Protein AF-A0A931YLM4-F1 (afdb_monomer)

Solvent-accessible surface area (backbone atoms only — not comparable to full-atom values): 6883 Å² total; per-residue (Å²): 132,88,76,84,70,54,60,60,60,52,46,44,83,62,40,64,77,37,38,84,50,72,33,69,38,72,55,94,95,35,81,43,16,38,19,32,34,12,72,38,11,73,94,66,71,68,46,27,21,51,71,19,77,47,48,43,77,93,53,52,96,70,53,47,57,40,54,18,46,54,51,38,52,52,50,41,46,78,72,66,50,79,54,34,39,35,74,21,53,34,65,70,50,44,52,37,60,70,69,47,58,69,91,59,47,77,35,50,48,75,45,84,38,29,81,81,39,65,85,78,116

Sequence (121 aa):
MRRDLWYPTLFGGDRITCCDEAVIAELEEKIIAIASIAPQGEMTSGQPTIVGLYTVRSFRRQGYGKTVMEAAVRRCLERGFTKIRVDAISKSAMKTVQSLPDELRVYLEVNDQSGLYSFLE

Secondary structure (DSSP, 8-state):
-----HHHHHHTTTHHHH--EEEEEEETTEEEEEEEEETT-GGG-SS-EEEEEEE-GGGTTSSHHHHHHHHHHHHHHHTT-S-EEEEE-SHHHHHHHHTS-HHHHTTEEEEE-TTTTGGG-

Mean predicted aligned error: 4.27 Å

pLDDT: mean 90.76, std 11.37, range [46.25, 98.56]

Nearest PDB structures (foldseek):
  1bo4-assembly1_B  TM=8.024E-01  e=3.885E-03  Serratia marcescens
  6wf5-assembly2_B  TM=6.174E-01  e=6.957E-03  Homo sapiens
  4ua3-assembly1_A  TM=7.446E-01  e=5.524E-02  Schizosaccharomyces pombe 972h-
  4u9w-assembly4_D  TM=6.298E-01  e=1.201E-01  Homo sapiens
  4u9w-assembly3_C  TM=6.708E-01  e=2.613E-01  Homo sapiens

Structure (mmCIF, N/CA/C/O backbone):
data_AF-A0A931YLM4-F1
#
_entry.id   AF-A0A931YLM4-F1
#
loop_
_atom_site.group_PDB
_atom_site.id
_atom_site.type_symbol
_atom_site.label_atom_id
_atom_site.label_alt_id
_atom_site.label_comp_id
_atom_site.label_asym_id
_atom_site.label_entity_id
_atom_site.label_seq_id
_atom_site.pdbx_PDB_ins_code
_atom_site.Cartn_x
_atom_site.Cartn_y
_atom_site.Cartn_z
_atom_site.occupancy
_atom_site.B_iso_or_equiv
_atom_site.auth_seq_id
_atom_site.auth_comp_id
_atom_site.auth_asym_id
_atom_site.auth_atom_id
_atom_site.pdbx_PDB_model_num
ATOM 1 N N . MET A 1 1 ? -24.156 12.921 9.387 1.00 46.25 1 MET A N 1
ATOM 2 C CA . MET A 1 1 ? -23.352 11.680 9.311 1.00 46.25 1 MET A CA 1
ATOM 3 C C . MET A 1 1 ? -22.476 11.774 8.057 1.00 46.25 1 MET A C 1
ATOM 5 O O . MET A 1 1 ? -23.023 11.742 6.963 1.00 46.25 1 MET A O 1
ATOM 9 N N . ARG A 1 2 ? -21.162 12.045 8.173 1.00 55.22 2 ARG A N 1
ATOM 10 C CA . ARG A 1 2 ? -20.272 12.096 6.988 1.00 55.22 2 ARG A CA 1
ATOM 11 C C . ARG A 1 2 ? -20.092 10.662 6.478 1.00 55.22 2 ARG A C 1
ATOM 13 O O . ARG A 1 2 ? -19.645 9.824 7.254 1.00 55.22 2 ARG A O 1
ATOM 20 N N . ARG A 1 3 ? -20.491 10.396 5.229 1.00 64.19 3 ARG A N 1
ATOM 21 C CA . ARG A 1 3 ? -20.360 9.082 4.577 1.00 64.19 3 ARG A CA 1
ATOM 22 C C . ARG A 1 3 ? -18.885 8.708 4.427 1.00 64.19 3 ARG A C 1
ATOM 24 O O . ARG A 1 3 ? -18.058 9.576 4.155 1.00 64.19 3 ARG A O 1
ATOM 31 N N . ASP A 1 4 ? -18.580 7.425 4.576 1.00 67.75 4 ASP A N 1
ATOM 32 C CA . ASP A 1 4 ? -17.281 6.874 4.208 1.00 67.75 4 ASP A CA 1
ATOM 33 C C . ASP A 1 4 ? -17.122 6.936 2.684 1.00 67.75 4 ASP A C 1
ATOM 35 O O . ASP A 1 4 ? -17.798 6.226 1.943 1.00 67.75 4 ASP A O 1
ATOM 39 N N . LEU A 1 5 ? -16.244 7.821 2.209 1.00 71.81 5 LEU A N 1
ATOM 40 C CA . LEU A 1 5 ? -15.942 8.007 0.786 1.00 71.81 5 LEU A CA 1
ATOM 41 C C . LEU A 1 5 ? -14.903 6.985 0.294 1.00 71.81 5 LEU A C 1
ATOM 43 O O . LEU A 1 5 ? -13.934 7.347 -0.359 1.00 71.81 5 LEU A O 1
ATOM 47 N N . TRP A 1 6 ? -15.084 5.704 0.623 1.00 83.62 6 TRP A N 1
ATOM 48 C CA . TRP A 1 6 ? -14.144 4.646 0.231 1.00 83.62 6 TRP A CA 1
ATOM 49 C C . TRP A 1 6 ? -14.141 4.404 -1.282 1.00 83.62 6 TRP A C 1
ATOM 51 O O . TRP A 1 6 ? -13.087 4.175 -1.867 1.00 83.62 6 TRP A O 1
ATOM 61 N N . TYR A 1 7 ? -15.309 4.500 -1.923 1.00 84.50 7 TYR A N 1
ATOM 62 C CA . TYR A 1 7 ? -15.469 4.203 -3.345 1.00 84.50 7 TYR A CA 1
ATOM 63 C C . TYR A 1 7 ? -14.600 5.084 -4.256 1.00 84.50 7 TYR A C 1
ATOM 65 O O . TYR A 1 7 ? -13.809 4.525 -5.012 1.00 84.50 7 TYR A O 1
ATOM 73 N N . PRO A 1 8 ? -14.657 6.432 -4.188 1.00 83.50 8 PRO A N 1
ATOM 74 C CA . PRO A 1 8 ? -13.811 7.264 -5.043 1.00 83.50 8 PRO A CA 1
ATOM 75 C C . PRO A 1 8 ? -12.314 7.074 -4.763 1.00 83.50 8 PRO A C 1
ATOM 77 O O . PRO A 1 8 ? -11.520 7.154 -5.695 1.00 83.50 8 PRO A O 1
ATOM 80 N N . THR A 1 9 ? -11.926 6.782 -3.515 1.00 84.06 9 THR A N 1
ATOM 81 C CA . THR A 1 9 ? -10.525 6.517 -3.149 1.00 84.06 9 THR A CA 1
ATOM 82 C C . THR A 1 9 ? -10.001 5.219 -3.758 1.00 84.06 9 THR A C 1
ATOM 84 O O . THR A 1 9 ? -8.873 5.185 -4.231 1.00 84.06 9 THR A O 1
ATOM 87 N N . LEU A 1 10 ? -10.799 4.152 -3.736 1.00 86.31 10 LEU A N 1
ATOM 88 C CA . LEU A 1 10 ? -10.347 2.820 -4.146 1.00 86.31 10 LEU A CA 1
ATOM 89 C C . LEU A 1 10 ? -10.603 2.526 -5.625 1.00 86.31 10 LEU A C 1
ATOM 91 O O . LEU A 1 10 ? -9.838 1.796 -6.242 1.00 86.31 10 LEU A O 1
ATOM 95 N N . PHE A 1 11 ? -11.669 3.094 -6.191 1.00 87.00 11 PHE A N 1
ATOM 96 C CA . PHE A 1 11 ? -12.203 2.687 -7.492 1.00 87.00 11 PHE A CA 1
ATOM 97 C C . PHE A 1 11 ? -12.504 3.861 -8.433 1.00 87.00 11 PHE A C 1
ATOM 99 O O . PHE A 1 11 ? -12.984 3.644 -9.541 1.00 87.00 11 PHE A O 1
ATOM 106 N N . GLY A 1 12 ? -12.241 5.106 -8.022 1.00 85.31 12 GLY A N 1
ATOM 107 C CA . GLY A 1 12 ? -12.410 6.272 -8.890 1.00 85.31 12 GLY A CA 1
ATOM 108 C C . GLY A 1 12 ? -11.294 6.392 -9.931 1.00 85.31 12 GLY A C 1
ATOM 109 O O . GLY A 1 12 ? -10.138 6.112 -9.620 1.00 85.31 12 GLY A O 1
ATOM 110 N N . GLY A 1 13 ? -11.624 6.873 -11.133 1.00 86.62 13 GLY A N 1
ATOM 111 C CA . GLY A 1 13 ? -10.669 7.015 -12.238 1.00 86.62 13 GLY A CA 1
ATOM 112 C C . GLY A 1 13 ? -10.418 5.688 -12.956 1.00 86.62 13 GLY A C 1
ATOM 113 O O . GLY A 1 13 ? -11.351 4.926 -13.192 1.00 86.62 13 GLY A O 1
ATOM 114 N N . ASP A 1 14 ? -9.162 5.408 -13.289 1.00 89.31 14 ASP A N 1
ATOM 115 C CA . ASP A 1 14 ? -8.712 4.166 -13.929 1.00 89.31 14 ASP A CA 1
ATOM 116 C C . ASP A 1 14 ? -8.383 3.046 -12.923 1.00 89.31 14 ASP A C 1
ATOM 118 O O . ASP A 1 14 ? -8.067 1.926 -13.326 1.00 89.31 14 ASP A O 1
ATOM 122 N N . ARG A 1 15 ? -8.511 3.315 -11.615 1.00 89.00 15 ARG A N 1
ATOM 123 C CA . ARG A 1 15 ? -8.152 2.395 -10.518 1.00 89.00 15 ARG A CA 1
ATOM 124 C C . ARG A 1 15 ? -8.822 1.031 -10.609 1.00 89.00 15 ARG A C 1
ATOM 126 O O . ARG A 1 15 ? -8.185 0.022 -10.330 1.00 89.00 15 ARG A O 1
ATOM 133 N N . ILE A 1 16 ? -10.084 0.994 -11.039 1.00 87.50 16 ILE A N 1
ATOM 134 C CA . ILE A 1 16 ? -10.829 -0.260 -11.217 1.00 87.50 16 ILE A CA 1
ATOM 135 C C . ILE A 1 16 ? -10.265 -1.130 -12.349 1.00 87.50 16 ILE A C 1
ATOM 137 O O . ILE A 1 16 ? -10.416 -2.345 -12.316 1.00 87.50 16 ILE A O 1
ATOM 141 N N . THR A 1 17 ? -9.626 -0.515 -13.346 1.00 91.00 17 THR A N 1
ATOM 142 C CA . THR A 1 17 ? -9.078 -1.206 -14.521 1.00 91.00 17 THR A CA 1
ATOM 143 C C . THR A 1 17 ? -7.582 -1.472 -14.427 1.00 91.00 17 THR A C 1
ATOM 145 O O . THR A 1 17 ? -7.104 -2.404 -15.064 1.00 91.00 17 THR A O 1
ATOM 148 N N . CYS A 1 18 ? -6.833 -0.662 -13.671 1.00 93.38 18 CYS A N 1
ATOM 149 C CA . CYS A 1 18 ? -5.383 -0.811 -13.554 1.00 93.38 18 CYS A CA 1
ATOM 150 C C . CYS A 1 18 ? -4.957 -1.681 -12.366 1.00 93.38 18 CYS A C 1
ATOM 152 O O . CYS A 1 18 ? -3.840 -2.195 -12.382 1.00 93.38 18 CYS A O 1
ATOM 154 N N . CYS A 1 19 ? -5.822 -1.874 -11.362 1.00 95.38 19 CYS A N 1
ATOM 155 C CA . CYS A 1 19 ? -5.548 -2.779 -10.249 1.00 95.38 19 CYS A CA 1
ATOM 156 C C . CYS A 1 19 ? -5.908 -4.227 -10.604 1.00 95.38 19 CYS A C 1
ATOM 158 O O . CYS A 1 19 ? -7.005 -4.484 -11.096 1.00 95.38 19 CYS A O 1
ATOM 160 N N . ASP A 1 20 ? -5.018 -5.174 -10.299 1.00 95.75 20 ASP A N 1
ATOM 161 C CA . ASP A 1 20 ? -5.260 -6.613 -10.500 1.00 95.75 20 ASP A CA 1
ATOM 162 C C . ASP A 1 20 ? -5.404 -7.398 -9.191 1.00 95.75 20 ASP A C 1
ATOM 164 O O . ASP A 1 20 ? -5.906 -8.521 -9.181 1.00 95.75 20 ASP A O 1
ATOM 168 N N . GLU A 1 21 ? -4.983 -6.802 -8.078 1.00 96.19 21 GLU A N 1
ATOM 169 C CA . GLU A 1 21 ? -4.923 -7.453 -6.781 1.00 96.19 21 GLU A CA 1
ATOM 170 C C . GLU A 1 21 ? -5.149 -6.435 -5.658 1.00 96.19 21 GLU A C 1
ATOM 172 O O . GLU A 1 21 ? -4.846 -5.243 -5.785 1.00 96.19 21 GLU A O 1
ATOM 177 N N . ALA A 1 22 ? -5.683 -6.907 -4.533 1.00 97.00 22 ALA A N 1
ATOM 178 C CA . ALA A 1 22 ? -5.807 -6.120 -3.319 1.00 97.00 22 ALA A CA 1
ATOM 179 C C . ALA A 1 22 ? -5.509 -6.971 -2.086 1.00 97.00 22 ALA A C 1
ATOM 181 O O . ALA A 1 22 ? -5.827 -8.157 -2.030 1.00 97.00 22 ALA A O 1
ATOM 182 N N . VAL A 1 23 ? -4.933 -6.328 -1.079 1.00 98.12 23 VAL A N 1
ATOM 183 C CA . VAL A 1 23 ? -4.704 -6.892 0.246 1.00 98.12 23 VAL A CA 1
ATOM 184 C C . VAL A 1 23 ? -5.713 -6.288 1.207 1.00 98.12 23 VAL A C 1
ATOM 186 O O . VAL A 1 23 ? -5.881 -5.069 1.241 1.00 98.12 23 VAL A O 1
ATOM 189 N N . ILE A 1 24 ? -6.377 -7.128 1.998 1.00 98.12 24 ILE A N 1
ATOM 190 C CA . ILE A 1 24 ? -7.420 -6.711 2.939 1.00 98.12 24 ILE A CA 1
ATOM 191 C C . ILE A 1 24 ? -7.047 -7.068 4.376 1.00 98.12 24 ILE A C 1
ATOM 193 O O . ILE A 1 24 ? -6.355 -8.051 4.630 1.00 98.12 24 ILE A O 1
ATOM 197 N N . ALA A 1 25 ? -7.538 -6.270 5.321 1.00 97.75 25 ALA A N 1
ATOM 198 C CA . ALA A 1 25 ? -7.684 -6.675 6.710 1.00 97.75 25 ALA A CA 1
ATOM 199 C C . ALA A 1 25 ? -9.167 -6.924 6.971 1.00 97.75 25 ALA A C 1
ATOM 201 O O . ALA A 1 25 ? -10.005 -6.056 6.696 1.00 97.75 25 ALA A O 1
ATOM 202 N N . GLU A 1 26 ? -9.465 -8.095 7.513 1.00 97.44 26 GLU A N 1
ATOM 203 C CA . GLU A 1 26 ? -10.819 -8.568 7.759 1.00 97.44 26 GLU A CA 1
ATOM 204 C C . GLU A 1 26 ? -11.015 -8.839 9.250 1.00 97.44 26 GLU A C 1
ATOM 206 O O . GLU A 1 26 ? -10.146 -9.410 9.911 1.00 97.44 26 GLU A O 1
ATOM 211 N N . LEU A 1 27 ? -12.149 -8.396 9.785 1.00 94.62 27 LEU A N 1
ATOM 212 C CA . LEU A 1 27 ? -12.557 -8.644 11.162 1.00 94.62 27 LEU A CA 1
ATOM 213 C C . LEU A 1 27 ? -14.043 -8.988 11.167 1.00 94.62 27 LEU A C 1
ATOM 215 O O . LEU A 1 27 ? -14.845 -8.191 10.685 1.00 94.62 27 LEU A O 1
ATOM 219 N N . GLU A 1 28 ? -14.400 -10.153 11.712 1.00 94.25 28 GLU A N 1
ATOM 220 C CA . GLU A 1 28 ? -15.792 -10.637 11.748 1.00 94.25 28 GLU A CA 1
ATOM 221 C C . GLU A 1 28 ? -16.471 -10.566 10.367 1.00 94.25 28 GLU A C 1
ATOM 223 O O . GLU A 1 28 ? -17.543 -9.977 10.219 1.00 94.25 28 GLU A O 1
ATOM 228 N N . GLU A 1 29 ? -15.802 -11.099 9.338 1.00 94.31 29 GLU A N 1
ATOM 229 C CA . GLU A 1 29 ? -16.291 -11.130 7.947 1.00 94.31 29 GLU A CA 1
ATOM 230 C C . GLU A 1 29 ? -16.469 -9.747 7.288 1.00 94.31 29 GLU A C 1
ATOM 232 O O . GLU A 1 29 ? -17.082 -9.604 6.228 1.00 94.31 29 GLU A O 1
ATOM 237 N N . LYS A 1 30 ? -15.930 -8.688 7.906 1.00 94.06 30 LYS A N 1
ATOM 238 C CA . LYS A 1 30 ? -15.986 -7.317 7.386 1.00 94.06 30 LYS A CA 1
ATOM 239 C C . LYS A 1 30 ? -14.602 -6.833 7.001 1.00 94.06 30 LYS A C 1
ATOM 241 O O . LYS A 1 30 ? -13.678 -6.824 7.814 1.00 94.06 30 LYS A O 1
ATOM 246 N N . ILE A 1 31 ? -14.488 -6.321 5.779 1.00 95.44 31 ILE A N 1
ATOM 247 C CA . ILE A 1 31 ? -13.288 -5.624 5.313 1.00 95.44 31 ILE A CA 1
ATOM 248 C C . ILE A 1 31 ? -13.177 -4.288 6.058 1.00 95.44 31 ILE A C 1
ATOM 250 O O . ILE A 1 31 ? -14.006 -3.392 5.882 1.00 95.44 31 ILE A O 1
ATOM 254 N N . ILE A 1 32 ? -12.143 -4.144 6.887 1.00 96.50 32 ILE A N 1
ATOM 255 C CA . ILE A 1 32 ? -11.900 -2.946 7.708 1.00 96.50 32 ILE A CA 1
ATOM 256 C C . ILE A 1 32 ? -10.748 -2.084 7.187 1.00 96.50 32 ILE A C 1
ATOM 258 O O . ILE A 1 32 ? -10.694 -0.883 7.471 1.00 96.50 32 ILE A O 1
ATOM 262 N N . ALA A 1 33 ? -9.847 -2.665 6.396 1.00 96.75 33 ALA A N 1
ATOM 263 C CA . ALA A 1 33 ? -8.829 -1.942 5.648 1.00 96.75 33 ALA A CA 1
ATOM 264 C C . ALA A 1 33 ? -8.499 -2.667 4.343 1.00 96.75 33 ALA A C 1
ATOM 266 O O . ALA A 1 33 ? -8.694 -3.875 4.232 1.00 96.75 33 ALA A O 1
ATOM 267 N N . ILE A 1 34 ? -8.000 -1.920 3.366 1.00 97.31 34 ILE A N 1
ATOM 268 C CA . ILE A 1 34 ? -7.650 -2.430 2.043 1.00 97.31 34 ILE A CA 1
ATOM 269 C C . ILE A 1 34 ? -6.508 -1.609 1.443 1.00 97.31 34 ILE A C 1
ATOM 271 O O . ILE A 1 34 ? -6.462 -0.387 1.622 1.00 97.31 34 ILE A O 1
ATOM 275 N N . ALA A 1 35 ? -5.617 -2.285 0.723 1.00 97.31 35 ALA A N 1
ATOM 276 C CA . ALA A 1 35 ? -4.621 -1.697 -0.159 1.00 97.31 35 ALA A CA 1
ATOM 277 C C . ALA A 1 35 ? -4.705 -2.355 -1.547 1.00 97.31 35 ALA A C 1
ATOM 279 O O . ALA A 1 35 ? -4.690 -3.581 -1.627 1.00 97.31 35 ALA A O 1
ATOM 280 N N . SER A 1 36 ? -4.810 -1.577 -2.626 1.00 97.31 36 SER A N 1
ATOM 281 C CA . SER A 1 36 ? -4.894 -2.102 -4.001 1.00 97.31 36 SER A CA 1
ATOM 282 C C . SER A 1 36 ? -3.596 -1.897 -4.780 1.00 97.31 36 SER A C 1
ATOM 284 O O . SER A 1 36 ? -2.902 -0.892 -4.600 1.00 97.31 36 SER A O 1
ATOM 286 N N . ILE A 1 37 ? -3.272 -2.857 -5.646 1.00 97.69 37 ILE A N 1
ATOM 287 C CA . ILE A 1 37 ? -2.016 -2.927 -6.395 1.00 97.69 37 ILE A CA 1
ATOM 288 C C . ILE A 1 37 ? -2.316 -2.801 -7.887 1.00 97.69 37 ILE A C 1
ATOM 290 O O . ILE A 1 37 ? -3.060 -3.608 -8.442 1.00 97.69 37 ILE A O 1
ATOM 294 N N . ALA A 1 38 ? -1.687 -1.821 -8.535 1.00 97.12 38 ALA A N 1
ATOM 295 C CA . ALA A 1 38 ? -1.651 -1.683 -9.984 1.00 97.12 38 ALA A CA 1
ATOM 296 C C . ALA A 1 38 ? -0.260 -2.083 -10.503 1.00 97.12 38 ALA A C 1
ATOM 298 O O . ALA A 1 38 ? 0.692 -1.310 -10.351 1.00 97.12 38 ALA A O 1
ATOM 299 N N . PRO A 1 39 ? -0.094 -3.265 -11.123 1.00 96.62 39 PRO A N 1
ATOM 300 C CA . PRO A 1 39 ? 1.223 -3.779 -11.508 1.00 96.62 39 PRO A CA 1
ATOM 301 C C . PRO A 1 39 ? 1.908 -2.956 -12.602 1.00 96.62 39 PRO A C 1
ATOM 303 O O . PRO A 1 39 ? 3.130 -2.915 -12.659 1.00 96.62 39 PRO A O 1
ATOM 306 N N . GLN A 1 40 ? 1.130 -2.289 -13.457 1.00 95.56 40 GLN A N 1
ATOM 307 C CA . GLN A 1 40 ? 1.626 -1.388 -14.505 1.00 95.56 40 GLN A CA 1
ATOM 308 C C . GLN A 1 40 ? 1.458 0.094 -14.123 1.00 95.56 40 GLN A C 1
ATOM 310 O O . GLN A 1 40 ? 1.658 0.976 -14.959 1.00 95.56 40 GLN A O 1
ATOM 315 N N . GLY A 1 41 ? 1.076 0.362 -12.870 1.00 93.62 41 GLY A N 1
ATOM 316 C CA . GLY A 1 41 ? 0.748 1.691 -12.360 1.00 93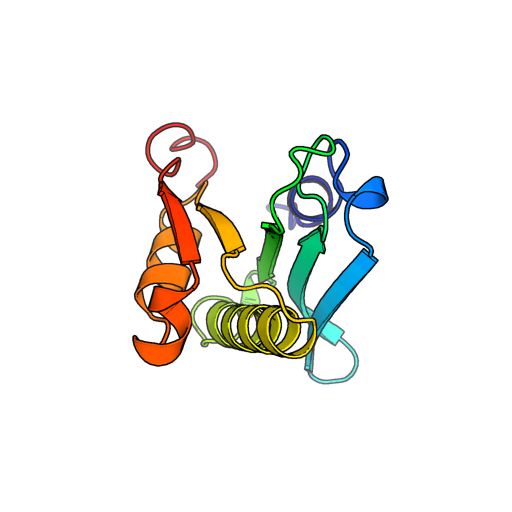.62 41 GLY A CA 1
ATOM 317 C C . GLY A 1 41 ? -0.557 2.270 -12.906 1.00 93.62 41 GLY A C 1
ATOM 318 O O . GLY A 1 41 ? -1.210 1.694 -13.778 1.00 93.62 41 GLY A O 1
ATOM 319 N N . GLU A 1 42 ? -0.930 3.443 -12.391 1.00 89.94 42 GLU A N 1
ATOM 320 C CA . GLU A 1 42 ? -2.018 4.248 -12.961 1.00 89.94 42 GLU A CA 1
ATOM 321 C C . GLU A 1 42 ? -1.638 4.698 -14.383 1.00 89.94 42 GLU A C 1
ATOM 323 O O . GLU A 1 42 ? -0.462 4.937 -14.689 1.00 89.94 42 GLU A O 1
ATOM 328 N N . MET A 1 43 ? -2.637 4.770 -15.264 1.00 87.75 43 MET A N 1
ATOM 329 C CA . MET A 1 43 ? -2.538 5.157 -16.673 1.00 87.75 43 MET A CA 1
ATOM 330 C C . MET A 1 43 ? -1.500 4.361 -17.484 1.00 87.75 43 MET A C 1
ATOM 332 O O . MET A 1 43 ? -1.020 4.838 -18.509 1.00 87.75 43 MET A O 1
ATOM 336 N N . THR A 1 44 ? -1.166 3.136 -17.058 1.00 83.06 44 THR A N 1
ATOM 337 C CA . THR A 1 44 ? -0.116 2.299 -17.675 1.00 83.06 44 THR A CA 1
ATOM 338 C C . THR A 1 44 ? 1.254 2.994 -17.691 1.00 83.06 44 THR A C 1
ATOM 340 O O . THR A 1 44 ? 2.006 2.910 -18.659 1.00 83.06 44 THR A O 1
ATOM 343 N N . SER A 1 45 ? 1.592 3.702 -16.610 1.00 88.06 45 SER A N 1
ATOM 344 C CA . SER A 1 45 ? 2.894 4.372 -16.453 1.00 88.06 45 SER A CA 1
ATOM 345 C C . SER A 1 45 ? 4.102 3.421 -16.492 1.00 88.06 45 SER A C 1
ATOM 347 O O . SER A 1 45 ? 5.229 3.878 -16.667 1.00 88.06 45 SER A O 1
ATOM 349 N N . GLY A 1 46 ? 3.881 2.112 -16.339 1.00 89.69 46 GLY A N 1
ATOM 350 C CA . GLY A 1 46 ? 4.916 1.076 -16.365 1.00 89.69 46 GLY A CA 1
ATOM 351 C C . GLY A 1 46 ? 5.620 0.877 -15.021 1.00 89.69 46 GLY A C 1
ATOM 352 O O . GLY A 1 46 ? 6.573 0.105 -14.937 1.00 89.69 46 GLY A O 1
ATOM 353 N N . GLN A 1 47 ? 5.156 1.552 -13.966 1.00 93.69 47 GLN A N 1
ATOM 354 C CA . GLN A 1 47 ? 5.714 1.457 -12.620 1.00 93.69 47 GLN A CA 1
ATOM 355 C C . GLN A 1 47 ? 4.690 0.824 -11.663 1.00 93.69 47 GLN A C 1
ATOM 357 O O . GLN A 1 47 ? 3.626 1.412 -11.448 1.00 93.69 47 GLN A O 1
ATOM 362 N N . PRO A 1 48 ? 4.987 -0.333 -11.040 1.00 97.12 48 PRO A N 1
ATOM 363 C CA . PRO A 1 48 ? 4.103 -0.935 -10.047 1.00 97.12 48 PRO A CA 1
ATOM 364 C C . PRO A 1 48 ? 3.748 0.062 -8.943 1.00 97.12 48 PRO A C 1
ATOM 366 O O . PRO A 1 48 ? 4.632 0.704 -8.376 1.00 97.12 48 PRO A O 1
ATOM 369 N N . THR A 1 49 ? 2.460 0.216 -8.645 1.00 97.38 49 THR A N 1
ATOM 370 C CA . THR A 1 49 ? 1.963 1.255 -7.734 1.00 97.38 49 THR A CA 1
ATOM 371 C C . THR A 1 49 ? 0.982 0.663 -6.727 1.00 97.38 49 THR A C 1
ATOM 373 O O . THR A 1 49 ? 0.110 -0.123 -7.096 1.00 97.38 49 THR A O 1
ATOM 376 N N . ILE A 1 50 ? 1.095 1.058 -5.456 1.00 96.94 50 ILE A N 1
ATOM 377 C CA . ILE A 1 50 ? 0.012 0.873 -4.479 1.00 96.94 50 ILE A CA 1
ATOM 378 C C . ILE A 1 50 ? -0.884 2.102 -4.583 1.00 96.94 50 ILE A C 1
ATOM 380 O O . ILE A 1 50 ? -0.494 3.200 -4.188 1.00 96.94 50 ILE A O 1
ATOM 384 N N . VAL A 1 51 ? -2.057 1.913 -5.180 1.00 93.50 51 VAL A N 1
ATOM 385 C CA . VAL A 1 51 ? -2.882 3.015 -5.694 1.00 93.50 51 VAL A CA 1
ATOM 386 C C . VAL A 1 51 ? -3.978 3.418 -4.714 1.00 9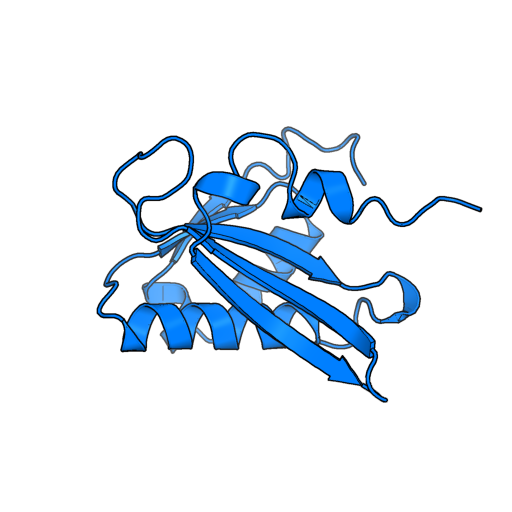3.50 51 VAL A C 1
ATOM 388 O O . VAL A 1 51 ? -4.255 4.600 -4.519 1.00 93.50 51 VAL A O 1
ATOM 391 N N . GLY A 1 52 ? -4.615 2.434 -4.087 1.00 92.44 52 GLY A N 1
ATOM 392 C CA . GLY A 1 52 ? -5.645 2.643 -3.082 1.00 92.44 52 GLY A CA 1
ATOM 393 C C . GLY A 1 52 ? -5.137 2.239 -1.709 1.00 92.44 52 GLY A C 1
ATOM 394 O O . GLY A 1 52 ? -4.563 1.167 -1.558 1.00 92.44 52 GLY A O 1
ATOM 395 N N . LEU A 1 53 ? -5.393 3.069 -0.698 1.00 94.38 53 LEU A N 1
ATOM 396 C CA . LEU A 1 53 ? -5.225 2.715 0.708 1.00 94.38 53 LEU A CA 1
ATOM 397 C C . LEU A 1 53 ? -6.389 3.299 1.501 1.00 94.38 53 LEU A C 1
ATOM 399 O O . LEU A 1 53 ? -6.593 4.514 1.531 1.00 94.38 53 LEU A O 1
ATOM 403 N N . TYR A 1 54 ? -7.153 2.439 2.166 1.00 94.25 54 TYR A N 1
ATOM 404 C CA . TYR A 1 54 ? -8.296 2.874 2.954 1.00 94.25 54 TYR A CA 1
ATOM 405 C C . TYR A 1 54 ? -8.432 2.065 4.243 1.00 94.25 54 TYR A C 1
ATOM 407 O O . TYR A 1 54 ? -8.159 0.870 4.298 1.00 94.25 54 TYR A O 1
ATOM 415 N N . THR A 1 55 ? -8.887 2.736 5.299 1.00 94.75 55 THR A N 1
ATOM 416 C CA . THR A 1 55 ? -9.290 2.115 6.563 1.00 94.75 55 THR A CA 1
ATOM 417 C C . THR A 1 55 ? -10.620 2.719 6.985 1.00 94.75 55 THR A C 1
ATOM 419 O O . THR A 1 55 ? -10.757 3.953 7.046 1.00 94.75 55 THR A O 1
ATOM 422 N N . VAL A 1 56 ? -11.585 1.848 7.289 1.00 93.19 56 VAL A N 1
ATOM 423 C CA . VAL A 1 56 ? -12.909 2.222 7.794 1.00 93.19 56 VAL A CA 1
ATOM 424 C C . VAL A 1 56 ? -12.737 3.135 9.001 1.00 93.19 56 VAL A C 1
ATOM 426 O O . VAL A 1 56 ? -11.899 2.888 9.870 1.00 93.19 56 VAL A O 1
ATOM 429 N N . ARG A 1 57 ? -13.499 4.232 9.053 1.00 90.50 57 ARG A N 1
ATOM 430 C CA . ARG A 1 57 ? -13.239 5.333 9.990 1.00 90.50 57 ARG A CA 1
ATOM 431 C C . ARG A 1 57 ? -13.182 4.901 11.457 1.00 90.50 57 ARG A C 1
ATOM 433 O O . ARG A 1 57 ? -12.307 5.382 12.175 1.00 90.50 57 ARG A O 1
ATOM 440 N N . SER A 1 58 ? -14.065 3.998 11.882 1.00 92.75 58 SER A N 1
ATOM 441 C CA . SER A 1 58 ? -14.102 3.449 13.247 1.00 92.75 58 SER A CA 1
ATOM 442 C C . SER A 1 58 ? -12.886 2.587 13.603 1.00 92.75 58 SER A C 1
ATOM 444 O O . SER A 1 58 ? -12.605 2.404 14.782 1.00 92.75 58 SER A O 1
ATOM 446 N N . PHE A 1 59 ? -12.140 2.107 12.605 1.00 94.00 59 PHE A N 1
ATOM 447 C CA . PHE A 1 59 ? -10.948 1.269 12.758 1.00 94.00 59 PHE A CA 1
ATOM 448 C C . PHE A 1 59 ? -9.639 2.038 12.498 1.00 94.00 59 PHE A C 1
ATOM 450 O O . PHE A 1 59 ? -8.543 1.482 12.550 1.00 94.00 59 PHE A O 1
ATOM 457 N N . ARG A 1 60 ? -9.702 3.349 12.229 1.00 92.19 60 ARG A N 1
ATOM 458 C CA . ARG A 1 60 ? -8.497 4.168 12.018 1.00 92.19 60 ARG A CA 1
ATOM 459 C C . ARG A 1 60 ? -7.683 4.311 13.301 1.00 92.19 60 ARG A C 1
ATOM 461 O O . ARG A 1 60 ? -8.217 4.263 14.403 1.00 92.19 60 ARG A O 1
ATOM 468 N N . ARG A 1 61 ? -6.380 4.571 13.135 1.00 91.62 61 ARG A N 1
ATOM 469 C CA . ARG A 1 61 ? -5.397 4.765 14.225 1.00 91.62 61 ARG A CA 1
AT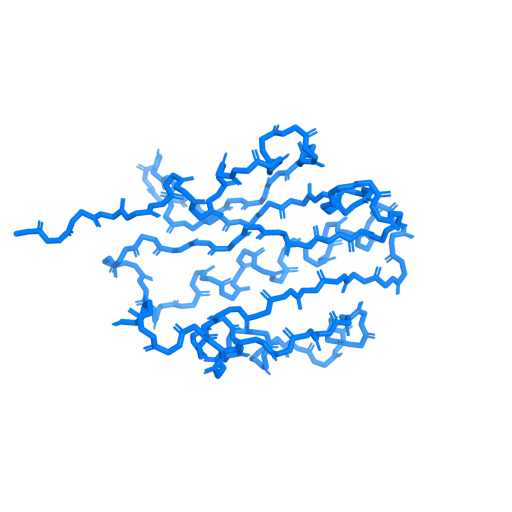OM 470 C C . ARG A 1 61 ? -5.187 3.536 15.122 1.00 91.62 61 ARG A C 1
ATOM 472 O O . ARG A 1 61 ? -4.598 3.668 16.185 1.00 91.62 61 ARG A O 1
ATOM 479 N N . GLN A 1 62 ? -5.614 2.360 14.665 1.00 95.06 62 GLN A N 1
ATOM 480 C CA . GLN A 1 62 ? -5.411 1.074 15.342 1.00 95.06 62 GLN A CA 1
ATOM 481 C C . GLN A 1 62 ? -4.362 0.192 14.639 1.00 95.06 62 GLN A C 1
ATOM 483 O O . GLN A 1 62 ? -4.185 -0.962 14.993 1.00 95.06 62 GLN A O 1
ATOM 488 N N . GLY A 1 63 ? -3.669 0.722 13.624 1.00 95.75 63 GLY A N 1
ATOM 489 C CA . GLY A 1 63 ? -2.612 0.007 12.898 1.00 95.75 63 GLY A CA 1
ATOM 490 C C . GLY A 1 63 ? -3.054 -0.682 11.604 1.00 95.75 63 GLY A C 1
ATOM 491 O O . GLY A 1 63 ? -2.203 -0.910 10.756 1.00 95.75 63 GLY A O 1
ATOM 492 N N . TYR A 1 64 ? -4.353 -0.899 11.364 1.00 97.06 64 TYR A N 1
ATOM 493 C CA . TYR A 1 64 ? -4.816 -1.658 10.187 1.00 97.06 64 TYR A CA 1
ATOM 494 C C . TYR A 1 64 ? -4.357 -1.100 8.834 1.00 97.06 64 TYR A C 1
ATOM 496 O O . TYR A 1 64 ? -3.979 -1.872 7.960 1.00 97.06 64 TYR A O 1
ATOM 504 N N . GLY A 1 65 ? -4.325 0.228 8.666 1.00 96.69 65 GLY A N 1
ATOM 505 C CA . GLY A 1 65 ? -3.796 0.852 7.447 1.00 96.69 65 GLY A CA 1
ATOM 506 C C . GLY A 1 65 ? -2.314 0.539 7.214 1.00 96.69 65 GLY A C 1
ATOM 507 O O . GLY A 1 65 ? -1.911 0.272 6.088 1.00 96.69 65 GLY A O 1
ATOM 508 N N . LYS A 1 66 ? -1.513 0.499 8.286 1.00 97.75 66 LYS A N 1
ATOM 509 C CA . LYS A 1 66 ? -0.112 0.067 8.226 1.00 97.75 66 LYS A CA 1
ATOM 510 C C . LYS A 1 66 ? -0.027 -1.418 7.878 1.00 97.75 66 LYS A C 1
ATOM 512 O O . LYS A 1 66 ? 0.731 -1.771 6.987 1.00 97.75 66 LYS A O 1
ATOM 517 N N . THR A 1 67 ? -0.831 -2.263 8.520 1.00 98.06 67 THR A N 1
ATOM 518 C CA . THR A 1 67 ? -0.838 -3.713 8.285 1.00 98.06 67 THR A CA 1
ATOM 519 C C . THR A 1 67 ? -1.107 -4.063 6.821 1.00 98.06 67 THR A C 1
ATOM 521 O O . THR A 1 67 ? -0.336 -4.812 6.227 1.00 98.06 67 THR A O 1
ATOM 524 N N . VAL A 1 68 ? -2.152 -3.492 6.207 1.00 98.31 68 VAL A N 1
ATOM 525 C CA . VAL A 1 68 ? -2.444 -3.767 4.786 1.00 98.31 68 VAL A CA 1
ATOM 526 C C . VAL A 1 68 ? -1.392 -3.171 3.853 1.00 98.31 68 VAL A C 1
ATOM 528 O O . VAL A 1 68 ? -1.098 -3.768 2.825 1.00 98.31 68 VAL A O 1
ATOM 531 N N . MET A 1 69 ? -0.777 -2.042 4.222 1.00 98.25 69 MET A N 1
ATOM 532 C CA . MET A 1 69 ? 0.318 -1.446 3.457 1.00 98.25 69 MET A CA 1
ATOM 533 C C . MET A 1 69 ? 1.573 -2.330 3.485 1.00 98.25 69 MET A C 1
ATOM 535 O O . MET A 1 69 ? 2.145 -2.603 2.436 1.00 98.25 69 MET A O 1
ATOM 539 N N . GLU A 1 70 ? 1.989 -2.824 4.655 1.00 98.50 70 GLU A N 1
ATOM 540 C CA . GLU A 1 70 ? 3.122 -3.754 4.779 1.00 98.50 70 GLU A CA 1
ATOM 541 C C . GLU A 1 70 ? 2.893 -5.019 3.957 1.00 98.50 70 GLU A C 1
ATOM 543 O O . GLU A 1 70 ? 3.773 -5.443 3.208 1.00 98.50 70 GLU A O 1
ATOM 548 N N . ALA A 1 71 ? 1.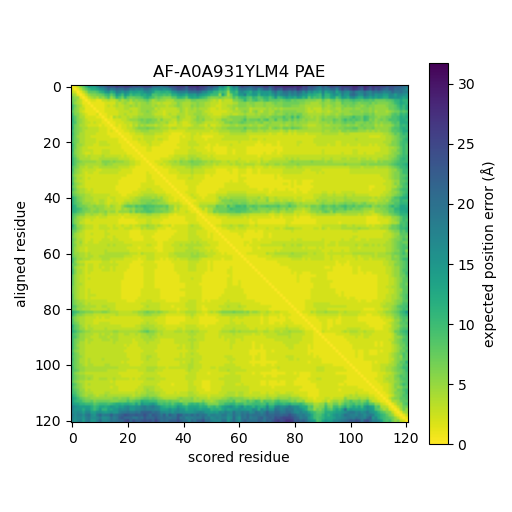702 -5.603 4.074 1.00 98.56 71 ALA A N 1
ATOM 549 C CA . ALA A 1 71 ? 1.346 -6.809 3.347 1.00 98.56 71 ALA A CA 1
ATOM 550 C C . ALA A 1 71 ? 1.265 -6.565 1.829 1.00 98.56 71 ALA A C 1
ATOM 552 O O . ALA A 1 71 ? 1.742 -7.400 1.066 1.00 98.56 71 ALA A O 1
ATOM 553 N N . ALA A 1 72 ? 0.774 -5.405 1.377 1.00 98.56 72 ALA A N 1
ATOM 554 C CA . ALA A 1 72 ? 0.808 -5.028 -0.037 1.00 98.56 72 ALA A CA 1
ATOM 555 C C . ALA A 1 72 ? 2.241 -4.866 -0.565 1.00 98.56 72 ALA A C 1
ATOM 557 O O . ALA A 1 72 ? 2.550 -5.365 -1.644 1.00 98.56 72 ALA A O 1
ATOM 558 N N . VAL A 1 73 ? 3.143 -4.241 0.202 1.00 98.50 73 VAL A N 1
ATOM 559 C CA . VAL A 1 73 ? 4.559 -4.143 -0.187 1.00 98.50 73 VAL A CA 1
ATOM 560 C C . VAL A 1 73 ? 5.185 -5.529 -0.278 1.00 98.50 73 VAL A C 1
ATOM 562 O O . VAL A 1 73 ? 5.777 -5.851 -1.302 1.00 98.50 73 VAL A O 1
ATOM 565 N N . ARG A 1 74 ? 5.012 -6.383 0.739 1.00 98.56 74 ARG A N 1
ATOM 566 C CA . ARG A 1 74 ? 5.523 -7.765 0.709 1.00 98.56 74 ARG A CA 1
ATOM 567 C C . ARG A 1 74 ? 4.978 -8.535 -0.492 1.00 98.56 74 ARG A C 1
ATOM 569 O O . ARG A 1 74 ? 5.750 -9.188 -1.187 1.00 98.56 74 ARG A O 1
ATOM 576 N N . ARG A 1 75 ? 3.692 -8.367 -0.802 1.00 98.50 75 ARG A N 1
ATOM 577 C CA . ARG A 1 75 ? 3.067 -8.978 -1.974 1.00 98.50 75 ARG A CA 1
ATOM 578 C C . ARG A 1 75 ? 3.690 -8.505 -3.288 1.00 98.50 75 ARG A C 1
ATOM 580 O O . ARG A 1 75 ? 3.969 -9.315 -4.166 1.00 98.50 75 ARG A O 1
ATOM 587 N N . CYS A 1 76 ? 3.966 -7.213 -3.422 1.00 98.31 76 CYS A N 1
ATOM 588 C CA . CYS A 1 76 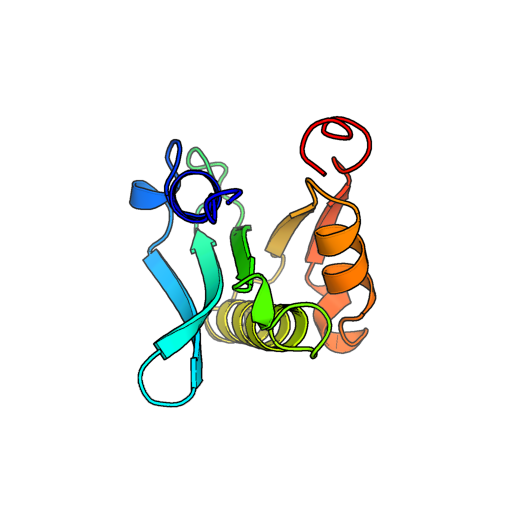? 4.693 -6.676 -4.570 1.00 98.31 76 CYS A CA 1
ATOM 589 C C . CYS A 1 76 ? 6.102 -7.285 -4.708 1.00 98.31 76 CYS A C 1
ATOM 591 O O . CYS A 1 76 ? 6.517 -7.613 -5.819 1.00 98.31 76 CYS A O 1
ATOM 593 N N . LEU A 1 77 ? 6.818 -7.481 -3.595 1.00 98.06 77 LEU A N 1
ATOM 594 C CA . LEU A 1 77 ? 8.145 -8.108 -3.599 1.00 98.06 77 LEU A CA 1
ATOM 595 C C . LEU A 1 77 ? 8.085 -9.584 -4.018 1.00 98.06 77 LEU A C 1
ATOM 597 O O . LEU A 1 77 ? 8.897 -10.015 -4.833 1.00 98.06 77 LEU A O 1
ATOM 601 N N . GLU A 1 78 ? 7.101 -10.345 -3.530 1.00 98.25 78 GLU A N 1
ATOM 602 C CA . GLU A 1 78 ? 6.857 -11.735 -3.960 1.00 98.25 78 GLU A CA 1
ATOM 603 C C . GLU A 1 78 ? 6.607 -11.840 -5.470 1.00 98.25 78 GLU A C 1
ATOM 605 O O . GLU A 1 78 ? 6.990 -12.821 -6.105 1.00 98.25 78 GLU A O 1
ATOM 610 N N . ARG A 1 79 ? 5.985 -10.810 -6.053 1.00 97.56 79 ARG A N 1
ATOM 611 C CA . ARG A 1 79 ? 5.725 -10.695 -7.493 1.00 97.56 79 ARG A CA 1
ATOM 612 C C . ARG A 1 79 ? 6.942 -10.218 -8.299 1.00 97.56 79 ARG A C 1
ATOM 614 O O . ARG A 1 79 ? 6.850 -10.113 -9.519 1.00 97.56 79 ARG A O 1
ATOM 621 N N . GLY A 1 80 ? 8.070 -9.940 -7.643 1.00 97.69 80 GLY A N 1
ATOM 622 C CA . GLY A 1 80 ? 9.322 -9.525 -8.277 1.00 97.69 80 GLY A CA 1
ATOM 623 C C . GLY A 1 80 ? 9.439 -8.024 -8.553 1.00 97.69 80 GLY A C 1
ATOM 624 O O . GLY A 1 80 ? 10.346 -7.612 -9.277 1.00 97.69 80 GLY A O 1
ATOM 625 N N . PHE A 1 81 ? 8.557 -7.186 -8.000 1.00 97.31 81 PHE A N 1
ATOM 626 C CA . PHE A 1 81 ? 8.672 -5.736 -8.155 1.00 97.31 81 PHE A CA 1
ATOM 627 C C . PHE A 1 81 ? 9.813 -5.201 -7.288 1.00 97.31 81 PHE A C 1
ATOM 629 O O . PHE A 1 81 ? 9.811 -5.358 -6.072 1.00 97.31 81 PHE A O 1
ATOM 636 N N . THR A 1 82 ? 10.794 -4.550 -7.912 1.00 94.19 82 THR A N 1
ATOM 637 C CA . THR A 1 82 ? 11.994 -4.038 -7.226 1.00 94.19 82 THR A CA 1
ATOM 638 C C . THR A 1 82 ? 11.855 -2.591 -6.760 1.00 94.19 82 THR A C 1
ATOM 640 O O . THR A 1 82 ? 12.644 -2.131 -5.936 1.00 94.19 82 THR A O 1
ATOM 643 N N . LYS A 1 83 ? 10.853 -1.869 -7.272 1.00 96.25 83 LYS A N 1
ATOM 644 C CA . LYS A 1 83 ? 10.503 -0.512 -6.853 1.00 96.25 83 LYS A CA 1
ATOM 645 C C . LYS A 1 83 ? 9.003 -0.293 -7.013 1.00 96.25 83 LYS A C 1
ATOM 647 O O . LYS A 1 83 ? 8.445 -0.629 -8.055 1.00 96.25 83 LYS A O 1
ATOM 652 N N . ILE A 1 84 ? 8.362 0.248 -5.983 1.00 97.88 84 ILE A N 1
ATOM 653 C CA . ILE A 1 84 ? 6.906 0.385 -5.888 1.00 97.88 84 ILE A CA 1
ATOM 654 C C . ILE A 1 84 ? 6.580 1.847 -5.614 1.00 97.88 84 ILE A C 1
ATOM 656 O O . ILE A 1 84 ? 7.040 2.417 -4.624 1.00 97.88 84 ILE A O 1
ATOM 660 N N . ARG A 1 85 ? 5.776 2.460 -6.475 1.00 97.44 85 ARG A N 1
ATOM 661 C CA . ARG A 1 85 ? 5.330 3.839 -6.295 1.00 97.44 85 ARG A CA 1
ATOM 662 C C . ARG A 1 85 ? 4.194 3.927 -5.282 1.00 97.44 85 ARG A C 1
ATOM 664 O O . ARG A 1 85 ? 3.309 3.070 -5.238 1.00 97.44 85 ARG A O 1
ATOM 671 N N . VAL A 1 86 ? 4.215 4.997 -4.493 1.00 96.56 86 VAL A N 1
ATOM 672 C CA . VAL A 1 86 ? 3.134 5.381 -3.583 1.00 96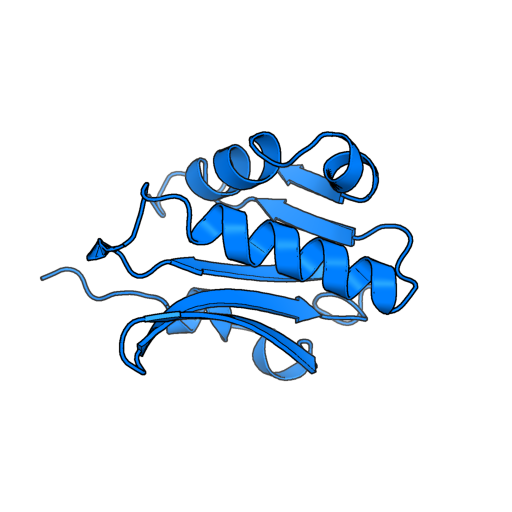.56 86 VAL A CA 1
ATOM 673 C C . VAL A 1 86 ? 2.949 6.890 -3.640 1.00 96.56 86 VAL A C 1
ATOM 675 O O . VAL A 1 86 ? 3.846 7.645 -3.263 1.00 96.56 86 VAL A O 1
ATOM 678 N N . ASP A 1 87 ? 1.761 7.329 -4.039 1.00 93.62 87 ASP A N 1
ATOM 679 C CA . ASP A 1 87 ? 1.391 8.741 -4.014 1.00 93.62 87 ASP A CA 1
ATOM 680 C C . ASP A 1 87 ? 0.602 9.039 -2.733 1.00 93.62 87 ASP A C 1
ATOM 682 O O . ASP A 1 87 ? -0.564 8.671 -2.570 1.00 93.62 87 ASP A O 1
ATOM 686 N N . ALA A 1 88 ? 1.248 9.704 -1.778 1.00 92.44 88 ALA A N 1
ATOM 687 C CA . ALA A 1 88 ? 0.636 10.031 -0.499 1.00 92.44 88 ALA A CA 1
ATOM 688 C C . ALA A 1 88 ? -0.163 11.338 -0.607 1.00 92.44 88 ALA A C 1
ATOM 690 O O . ALA A 1 88 ? 0.379 12.426 -0.440 1.00 92.44 88 ALA A O 1
ATOM 691 N N . ILE A 1 89 ? -1.473 11.235 -0.843 1.00 89.25 89 ILE A N 1
ATOM 692 C CA . ILE A 1 89 ? -2.369 12.402 -0.998 1.00 89.25 89 ILE A CA 1
ATOM 693 C C . ILE A 1 89 ? -2.887 12.993 0.326 1.00 89.25 89 ILE A C 1
ATOM 695 O O . ILE A 1 89 ? -3.588 13.998 0.324 1.00 89.25 89 ILE A O 1
ATOM 699 N N . SER A 1 90 ? -2.579 12.380 1.473 1.00 88.19 90 SER A N 1
ATOM 700 C CA . SER A 1 90 ? -2.976 12.881 2.799 1.00 88.19 90 SER A CA 1
ATOM 701 C C . SER A 1 90 ? -1.849 12.721 3.810 1.00 88.19 90 SER A C 1
ATOM 703 O O . SER A 1 90 ? -1.009 11.823 3.680 1.00 88.19 90 SER A O 1
ATOM 705 N N . LYS A 1 91 ? -1.858 13.523 4.882 1.00 90.38 91 LYS A N 1
ATOM 706 C CA . LYS A 1 91 ? -0.852 13.390 5.948 1.00 90.38 91 LYS A CA 1
ATOM 707 C C . LYS A 1 91 ? -0.967 12.042 6.648 1.00 90.38 91 LYS A C 1
ATOM 709 O O . LYS A 1 91 ? 0.027 11.502 7.124 1.00 90.38 91 LYS A O 1
ATOM 714 N N . SER A 1 92 ? -2.178 11.487 6.722 1.00 90.00 92 SER A N 1
ATOM 715 C CA . SER A 1 92 ? -2.402 10.149 7.278 1.00 90.00 92 SER A CA 1
ATOM 716 C C . SER A 1 92 ? -1.759 9.057 6.422 1.00 90.00 92 SER A C 1
ATOM 718 O O . SER A 1 92 ? -1.159 8.134 6.975 1.00 90.00 92 SER A O 1
ATOM 720 N N . ALA A 1 93 ? -1.863 9.153 5.093 1.00 91.00 93 ALA A N 1
ATOM 721 C CA . ALA A 1 93 ? -1.184 8.230 4.187 1.00 91.00 93 ALA A CA 1
ATOM 722 C C . ALA A 1 93 ? 0.338 8.350 4.346 1.00 91.00 93 ALA A C 1
ATOM 724 O O . ALA A 1 93 ? 1.004 7.344 4.574 1.00 91.00 93 ALA A O 1
ATOM 725 N N . MET A 1 94 ? 0.869 9.578 4.370 1.00 94.62 94 MET A N 1
ATOM 726 C CA . MET A 1 94 ? 2.306 9.801 4.542 1.00 94.62 94 MET A CA 1
ATOM 727 C C . MET A 1 94 ? 2.828 9.246 5.875 1.00 94.62 94 MET A C 1
ATOM 729 O O . MET A 1 94 ? 3.833 8.540 5.905 1.00 94.62 94 MET A O 1
ATOM 733 N N . LYS A 1 95 ? 2.100 9.463 6.980 1.00 94.38 95 LYS A N 1
ATOM 734 C CA . LYS A 1 95 ? 2.425 8.861 8.286 1.00 94.38 95 LYS A CA 1
ATOM 735 C C . LYS A 1 95 ? 2.417 7.336 8.245 1.00 94.38 95 LYS A C 1
ATOM 737 O O . LYS A 1 95 ? 3.245 6.710 8.898 1.00 94.38 95 LYS A O 1
ATOM 742 N N . THR A 1 96 ? 1.492 6.742 7.491 1.00 95.62 96 THR A N 1
ATOM 743 C CA . THR A 1 96 ? 1.428 5.284 7.334 1.00 95.62 96 THR A CA 1
ATOM 744 C C . THR A 1 96 ? 2.686 4.776 6.637 1.00 95.62 96 THR A C 1
ATOM 746 O O . THR A 1 96 ? 3.355 3.902 7.180 1.00 95.62 96 THR A O 1
ATOM 749 N N . VAL A 1 97 ? 3.068 5.393 5.515 1.00 95.50 97 VAL A N 1
ATOM 750 C CA . VAL A 1 97 ? 4.292 5.065 4.766 1.00 95.50 97 VAL A CA 1
ATOM 751 C C . VAL A 1 97 ? 5.548 5.236 5.627 1.00 95.50 97 VAL A C 1
ATOM 753 O O . VAL A 1 97 ? 6.395 4.349 5.673 1.00 95.50 97 VAL A O 1
ATOM 756 N N . GLN A 1 98 ? 5.655 6.339 6.369 1.00 95.44 98 GLN A N 1
ATOM 757 C CA . GLN A 1 98 ? 6.796 6.610 7.253 1.00 95.44 98 GLN A CA 1
ATOM 758 C C . GLN A 1 98 ? 6.908 5.614 8.415 1.00 95.44 98 GLN A C 1
ATOM 760 O O . GLN A 1 98 ? 8.009 5.362 8.898 1.00 95.44 98 GLN A O 1
ATOM 765 N N . SER A 1 99 ? 5.783 5.048 8.859 1.00 96.56 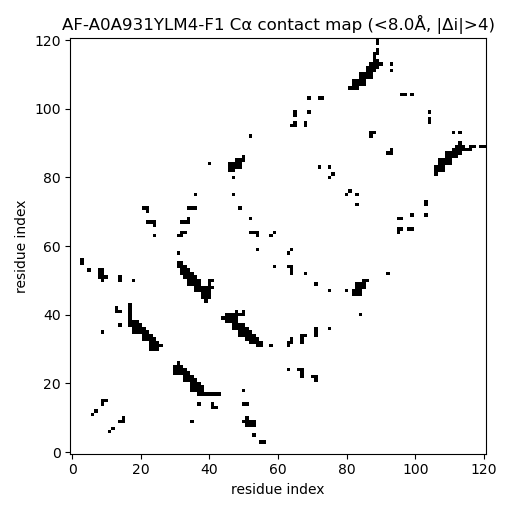99 SER A N 1
ATOM 766 C CA . SER A 1 99 ? 5.734 4.078 9.959 1.00 96.56 99 SER A CA 1
ATOM 767 C C . SER A 1 99 ? 6.097 2.645 9.559 1.00 96.56 99 SER A C 1
ATOM 769 O O . SER A 1 99 ? 6.147 1.771 10.434 1.00 96.56 99 SER A O 1
ATOM 771 N N . LEU A 1 100 ? 6.302 2.388 8.264 1.00 97.56 100 LEU A N 1
ATOM 772 C CA . LEU A 1 100 ? 6.727 1.085 7.763 1.00 97.56 100 LEU A CA 1
ATOM 773 C C . LEU A 1 100 ? 8.172 0.779 8.205 1.00 97.56 100 LEU A C 1
ATOM 775 O O . LEU A 1 100 ? 8.976 1.706 8.331 1.00 97.56 100 LEU A O 1
ATOM 779 N N . PRO A 1 101 ? 8.522 -0.503 8.409 1.00 97.56 101 PRO A N 1
ATOM 780 C CA . PRO A 1 101 ? 9.895 -0.937 8.638 1.00 97.56 101 PRO A CA 1
ATOM 781 C C . PRO A 1 101 ? 10.841 -0.470 7.525 1.00 97.56 101 PRO A C 1
ATOM 783 O O . PRO A 1 101 ? 10.471 -0.486 6.347 1.00 97.56 101 PRO A O 1
ATOM 786 N N . ASP A 1 102 ? 12.076 -0.108 7.880 1.00 97.44 102 ASP A N 1
ATOM 787 C CA . ASP A 1 102 ? 13.076 0.372 6.913 1.00 97.44 102 ASP A CA 1
ATOM 788 C C . ASP A 1 102 ? 13.366 -0.662 5.811 1.00 97.44 102 ASP A C 1
ATOM 790 O O . ASP A 1 102 ? 13.515 -0.296 4.644 1.00 97.44 102 ASP A O 1
ATOM 794 N N . GLU A 1 103 ? 13.329 -1.953 6.162 1.00 97.00 103 GLU A N 1
ATOM 795 C CA . GLU A 1 103 ? 13.458 -3.082 5.228 1.00 97.00 10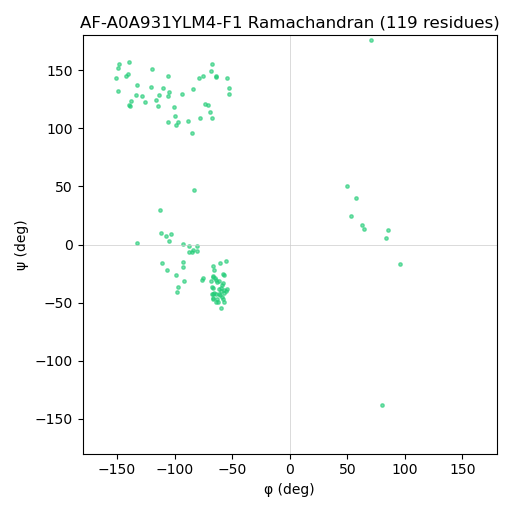3 GLU A CA 1
ATOM 796 C C . GLU A 1 103 ? 12.396 -3.096 4.118 1.00 97.00 103 GLU A C 1
ATOM 798 O O . GLU A 1 103 ? 12.645 -3.651 3.056 1.00 97.00 103 GLU A O 1
ATOM 803 N N . LEU A 1 104 ? 11.221 -2.494 4.335 1.00 97.88 104 LEU A N 1
ATOM 804 C CA . LEU A 1 104 ? 10.170 -2.378 3.320 1.00 97.88 104 LEU A CA 1
ATOM 805 C C . LEU A 1 104 ? 10.218 -1.018 2.627 1.00 97.88 104 LEU A C 1
ATOM 807 O O . LEU A 1 104 ? 9.996 -0.924 1.421 1.00 97.88 104 LEU A O 1
ATOM 811 N N . ARG A 1 105 ? 10.536 0.043 3.375 1.00 97.00 105 ARG A N 1
ATOM 812 C CA . ARG A 1 105 ? 10.587 1.413 2.850 1.00 97.00 105 ARG A CA 1
ATOM 813 C C . ARG A 1 105 ? 11.612 1.602 1.741 1.00 97.00 105 ARG A C 1
ATOM 815 O O . ARG A 1 105 ? 11.376 2.427 0.868 1.00 97.00 105 ARG A O 1
ATOM 822 N N . VAL A 1 106 ? 12.719 0.860 1.761 1.00 97.31 106 VAL A N 1
ATOM 823 C CA . VAL A 1 106 ? 13.757 0.911 0.713 1.00 97.31 106 VAL A CA 1
ATOM 824 C C . VAL A 1 106 ? 13.210 0.611 -0.691 1.00 97.31 106 VAL A C 1
ATOM 826 O O . VAL A 1 106 ? 13.745 1.115 -1.675 1.00 97.31 106 VAL A O 1
ATOM 829 N N . TYR A 1 107 ? 12.114 -0.144 -0.791 1.00 97.69 107 TYR A N 1
ATOM 830 C CA . TYR A 1 107 ? 11.470 -0.470 -2.065 1.00 97.69 107 TYR A CA 1
ATOM 831 C C . TYR A 1 107 ? 10.446 0.576 -2.519 1.00 97.69 107 TYR A C 1
ATOM 833 O O . TYR A 1 107 ? 9.910 0.461 -3.621 1.00 97.69 107 TYR A O 1
ATOM 841 N N . LEU A 1 108 ? 10.147 1.581 -1.691 1.00 97.75 108 LEU A N 1
ATOM 842 C CA . LEU A 1 108 ? 9.116 2.570 -1.981 1.00 97.75 108 LEU A CA 1
ATOM 843 C C . LEU A 1 108 ? 9.687 3.817 -2.649 1.00 97.75 108 LEU A C 1
ATOM 845 O O . LEU A 1 108 ? 10.597 4.467 -2.138 1.00 97.75 108 LEU A O 1
ATOM 849 N N . GLU A 1 109 ? 9.071 4.204 -3.759 1.00 97.00 109 GLU A N 1
ATOM 850 C CA . GLU A 1 109 ? 9.198 5.534 -4.338 1.00 97.00 109 GLU A CA 1
ATOM 851 C C . GLU A 1 109 ? 7.988 6.367 -3.916 1.00 97.00 109 GLU A C 1
ATOM 853 O O . GLU A 1 109 ? 6.876 6.175 -4.408 1.00 97.00 109 GLU A O 1
ATOM 858 N N . VAL A 1 110 ? 8.195 7.251 -2.940 1.00 96.19 110 VAL A N 1
ATOM 859 C CA . VAL A 1 110 ? 7.107 7.993 -2.298 1.00 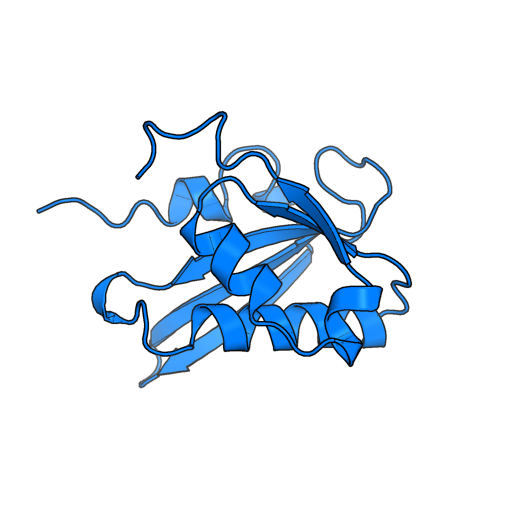96.19 110 VAL A CA 1
ATOM 860 C C . VAL A 1 110 ? 7.022 9.395 -2.876 1.00 96.19 110 VAL A C 1
ATOM 862 O O . VAL A 1 110 ? 7.943 10.193 -2.700 1.00 96.19 110 VAL A O 1
ATOM 865 N N . ASN A 1 111 ? 5.885 9.716 -3.487 1.00 94.06 111 ASN A N 1
ATOM 866 C CA . ASN A 1 111 ? 5.562 11.076 -3.896 1.00 94.06 111 ASN A CA 1
ATOM 867 C C . ASN A 1 111 ? 4.625 11.696 -2.861 1.00 94.06 111 ASN A C 1
ATOM 869 O O . ASN A 1 111 ? 3.462 11.303 -2.734 1.00 94.06 111 ASN A O 1
ATOM 873 N N . ASP A 1 112 ? 5.128 12.669 -2.105 1.00 91.88 112 ASP A N 1
ATOM 874 C CA . ASP A 1 112 ? 4.311 13.405 -1.145 1.00 91.88 112 ASP A CA 1
ATOM 875 C C . ASP A 1 112 ? 3.460 14.457 -1.871 1.00 91.88 112 ASP A C 1
ATOM 877 O O . ASP A 1 112 ? 3.960 15.471 -2.357 1.00 91.88 112 ASP A O 1
ATOM 881 N N . GLN A 1 113 ? 2.154 14.204 -1.934 1.00 87.94 113 GLN A N 1
ATOM 882 C CA . GLN A 1 113 ? 1.148 15.131 -2.454 1.00 87.94 113 GLN A CA 1
ATOM 883 C C . GLN A 1 113 ? 0.229 15.649 -1.337 1.00 87.94 113 GLN A C 1
ATOM 885 O O . GLN A 1 113 ? -0.774 16.312 -1.604 1.00 87.94 113 GLN A O 1
ATOM 890 N N . SER A 1 114 ? 0.560 15.388 -0.069 1.00 82.38 114 SER A N 1
ATOM 891 C CA . SER A 1 114 ? -0.298 15.703 1.077 1.00 82.38 114 SER A CA 1
ATOM 892 C C . SER A 1 114 ? -0.506 17.207 1.288 1.00 82.38 114 SER A C 1
ATOM 894 O O . SER A 1 114 ? -1.505 17.615 1.881 1.00 82.38 114 SER A O 1
ATOM 896 N N . GLY A 1 115 ? 0.396 18.047 0.771 1.00 75.44 115 GLY A N 1
ATOM 897 C CA . GLY A 1 115 ? 0.239 19.504 0.758 1.00 75.44 115 GLY A CA 1
ATOM 898 C C . GLY A 1 115 ? -0.743 20.022 -0.301 1.00 75.44 115 GLY A C 1
ATOM 899 O O . GLY A 1 115 ? -1.407 21.032 -0.068 1.00 75.44 115 GLY A O 1
ATOM 900 N N . LEU A 1 116 ? -0.873 19.323 -1.435 1.00 67.38 116 LEU A N 1
ATOM 901 C CA . LEU A 1 116 ? -1.713 19.735 -2.570 1.00 67.38 116 LEU A CA 1
ATOM 902 C C . LEU A 1 116 ? -3.206 19.520 -2.296 1.00 67.38 116 LEU A C 1
ATOM 904 O O . LEU A 1 116 ? -4.040 20.276 -2.786 1.00 67.38 116 LEU A O 1
ATOM 908 N N . TYR A 1 117 ? -3.537 18.528 -1.468 1.00 59.84 117 TYR A N 1
ATOM 909 C CA . TYR A 1 117 ? -4.911 18.106 -1.184 1.00 59.84 117 TYR A CA 1
ATOM 910 C C . TYR A 1 117 ? -5.353 18.386 0.257 1.00 59.84 117 TYR A C 1
ATOM 912 O O . TYR A 1 117 ? -6.210 17.692 0.800 1.00 59.84 117 TYR A O 1
ATOM 920 N N . SER A 1 118 ? -4.807 19.431 0.884 1.00 55.06 118 SER A N 1
ATOM 921 C CA . SER A 1 118 ? -5.128 19.822 2.270 1.00 55.06 118 SER A CA 1
ATOM 922 C C . SER A 1 118 ? -6.625 20.068 2.550 1.00 55.06 118 SER A C 1
ATOM 924 O O . SER A 1 118 ? -7.032 20.088 3.708 1.00 55.06 118 SER A O 1
ATOM 926 N N . PHE A 1 119 ? -7.456 20.205 1.511 1.00 54.94 119 PHE A N 1
ATOM 927 C CA . PHE A 1 119 ? -8.916 20.332 1.591 1.00 54.94 119 PHE A CA 1
ATOM 928 C C . PHE A 1 119 ? -9.682 18.992 1.667 1.00 54.94 119 PHE A C 1
ATOM 930 O O . PHE A 1 119 ? -10.901 19.009 1.835 1.00 54.94 119 PHE A O 1
ATOM 937 N N . LEU A 1 120 ? -9.007 17.842 1.525 1.00 50.19 120 LEU A N 1
ATOM 938 C CA . LEU A 1 120 ? -9.611 16.501 1.607 1.00 50.19 120 LEU A CA 1
ATOM 939 C C . LEU A 1 120 ? -9.554 15.874 3.020 1.00 50.19 120 LEU A C 1
ATOM 941 O O . LEU A 1 120 ? -10.034 14.750 3.192 1.00 50.19 120 LEU A O 1
ATOM 945 N N . GLU A 1 121 ? -8.986 16.568 4.017 1.00 49.91 121 GLU A N 1
ATOM 946 C CA . GLU A 1 121 ? -8.870 16.103 5.420 1.00 49.91 121 GLU A CA 1
ATOM 947 C C . GLU A 1 121 ? -10.096 16.439 6.301 1.00 49.91 121 GLU A C 1
ATOM 949 O O . GLU A 1 121 ? -10.640 17.566 6.235 1.00 49.91 121 GLU A O 1
#

Radius of gyration: 13.54 Å; Cα contacts (8 Å, |Δi|>4): 216; chains: 1; bounding box: 37×32×33 Å

Foldseek 3Di:
DDDDPQCCQQPNDCNVVQFDDKFFDDDPNDTFWMWTWRCCDPPSVRAIERRHTDGHPVCPPVCRSLVRVQVVLVVCVVVVHQAYEYEACAPSSVVSLVPHDPVSNNRYDYHDNRVVNVVVD